Protein AF-A0A8R7P7R5-F1 (afdb_monomer)

pLDDT: mean 93.33, std 5.74, range [70.31, 97.75]

Solvent-accessible surface area (backbone atoms only — not comparable to full-atom values): 3997 Å² total; per-residue (Å²): 139,87,82,91,82,87,76,92,55,84,92,49,78,77,40,25,70,56,47,24,54,56,49,52,54,50,40,61,72,70,32,64,92,73,43,59,71,47,75,41,55,70,49,72,37,44,47,48,10,38,55,49,42,28,70,74,37,82,79,30,46,56,47,65,50,132

Sequence (66 aa):
MIFLKSVDAIASSKTGDFLSKLFSDVVRFVGVENVVHFVTDNASNMVLAGKKLEAEFPSLYWSPCA

Nearest PDB structures (foldseek):
  6cnl-assembly1_K  TM=6.825E-01  e=9.524E-01  Homo sapiens
  3eoz-assembly1_A  TM=6.127E-01  e=2.604E+00  Plasmodium falciparum 3D7
  5l7u-assembly1_B  TM=4.936E-01  e=1.628E+00  Phocaeicola vulgatus ATCC 8482
  3eoz-assembly1_B  TM=5.457E-01  e=3.641E+00  Plasmodium falciparum 3D7

Mean predicted aligned error: 3.28 Å

Radius of gyration: 11.5 Å; Cα contacts (8 Å, |Δi|>4): 74; chains: 1; bounding box: 26×25×30 Å

Secondary structure (DSSP, 8-state):
---------TTS---HHHHHHHHHHHHHHH-GGG--EEEE-S-HHHHHHHHHHHHH-TT-EEEE--

InterPro domains:
  IPR007021 Domain of unknown function DUF659 [PF04937] (1-66)

Structure (mmCIF, N/CA/C/O backbone):
data_AF-A0A8R7P7R5-F1
#
_entry.id   AF-A0A8R7P7R5-F1
#
loop_
_atom_site.group_PDB
_atom_site.id
_atom_site.type_symbol
_atom_site.label_atom_id
_atom_site.label_alt_id
_atom_site.label_comp_id
_atom_site.label_asym_id
_atom_site.label_entity_id
_atom_site.label_seq_id
_atom_site.pdbx_PDB_ins_code
_atom_site.Cartn_x
_atom_site.Cartn_y
_atom_site.Cartn_z
_atom_site.occupancy
_atom_site.B_iso_or_equiv
_atom_site.auth_seq_id
_atom_site.auth_comp_id
_atom_site.auth_asym_id
_atom_site.auth_atom_id
_atom_site.pdbx_PDB_model_num
ATOM 1 N N . MET A 1 1 ? -12.482 -18.520 -4.105 1.00 70.31 1 MET A N 1
ATOM 2 C CA . MET A 1 1 ? -11.557 -17.400 -4.374 1.00 70.31 1 MET A CA 1
ATOM 3 C C . MET A 1 1 ? -12.271 -16.428 -5.294 1.00 70.31 1 MET A C 1
ATOM 5 O O . MET A 1 1 ? -12.789 -16.880 -6.306 1.00 70.31 1 MET A O 1
ATOM 9 N N . ILE A 1 2 ? -12.381 -15.156 -4.911 1.00 89.25 2 ILE A N 1
ATOM 10 C CA . ILE A 1 2 ? -13.025 -14.119 -5.730 1.00 89.25 2 ILE A CA 1
ATOM 11 C C . ILE A 1 2 ? -11.920 -13.241 -6.303 1.00 89.25 2 ILE A C 1
ATOM 13 O O . ILE A 1 2 ? -11.012 -12.838 -5.581 1.00 89.25 2 ILE A O 1
ATOM 17 N N . PHE A 1 3 ? -11.993 -12.979 -7.602 1.00 90.88 3 PHE A N 1
ATOM 18 C CA . PHE A 1 3 ? -11.096 -12.067 -8.291 1.00 90.88 3 PHE A CA 1
ATOM 19 C C . PHE A 1 3 ? -11.821 -10.745 -8.544 1.00 90.88 3 PHE A C 1
ATOM 21 O O . PHE A 1 3 ? -12.924 -10.752 -9.084 1.00 90.88 3 PHE A O 1
ATOM 28 N N . LEU A 1 4 ? -11.207 -9.626 -8.152 1.00 91.25 4 LEU A N 1
ATOM 29 C CA . LEU A 1 4 ? -11.828 -8.305 -8.259 1.00 91.25 4 LEU A CA 1
ATOM 30 C C . LEU A 1 4 ? -11.611 -7.665 -9.638 1.00 91.25 4 LEU A C 1
ATOM 32 O O . LEU A 1 4 ? -12.563 -7.229 -10.278 1.00 91.25 4 LEU A O 1
ATOM 36 N N . LYS A 1 5 ? -10.348 -7.558 -10.071 1.00 89.69 5 LYS A N 1
ATOM 37 C CA . LYS A 1 5 ? -9.923 -6.775 -11.243 1.00 89.69 5 LYS A CA 1
ATOM 38 C C . LYS A 1 5 ? -8.467 -7.079 -11.613 1.00 89.69 5 LYS A C 1
ATOM 40 O O . LYS 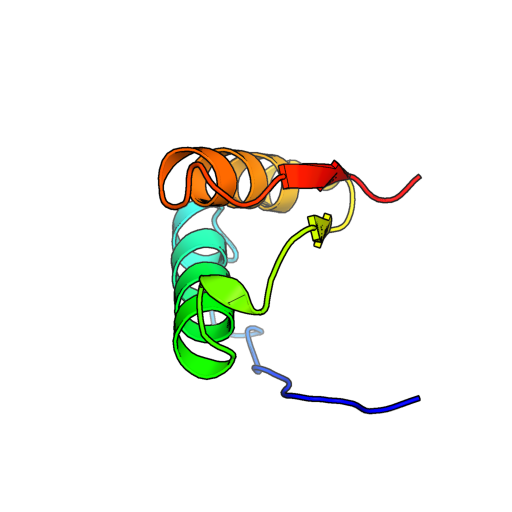A 1 5 ? -7.639 -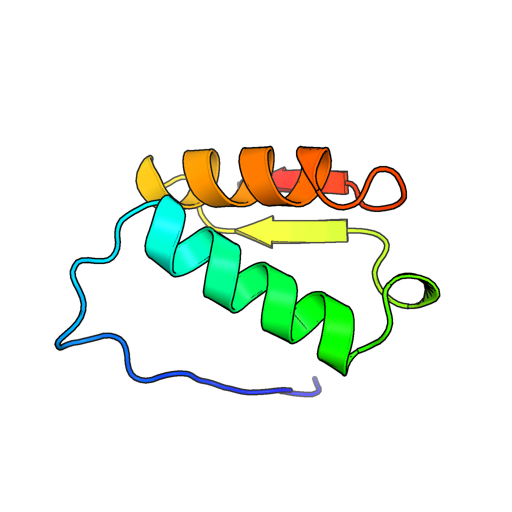7.284 -10.731 1.00 89.69 5 LYS A O 1
ATOM 45 N N . SER A 1 6 ? -8.142 -6.999 -12.907 1.00 91.94 6 SER A N 1
ATOM 46 C CA . SER A 1 6 ? -6.772 -6.880 -13.441 1.00 91.94 6 SER A CA 1
ATOM 47 C C . SER A 1 6 ? -6.622 -5.584 -14.225 1.00 91.94 6 SER A C 1
ATOM 49 O O . SER A 1 6 ? -7.584 -5.094 -14.814 1.00 91.94 6 SER A O 1
ATOM 51 N N . VAL A 1 7 ? -5.399 -5.066 -14.289 1.00 89.06 7 VAL A N 1
ATOM 52 C CA . VAL A 1 7 ? -5.027 -3.961 -15.177 1.00 89.06 7 VAL A CA 1
ATOM 53 C C . VAL A 1 7 ? -3.865 -4.406 -16.041 1.00 89.06 7 VAL A C 1
ATOM 55 O O . VAL A 1 7 ? -2.876 -4.924 -15.524 1.00 89.06 7 VAL A O 1
ATOM 58 N N . ASP A 1 8 ? -3.985 -4.192 -17.349 1.00 89.06 8 ASP A N 1
ATOM 59 C CA . ASP A 1 8 ? -2.844 -4.314 -18.243 1.00 89.06 8 ASP A CA 1
ATOM 60 C C . ASP A 1 8 ? -1.929 -3.099 -18.055 1.00 89.06 8 ASP A C 1
ATOM 62 O O . ASP A 1 8 ? -2.302 -1.957 -18.322 1.00 89.06 8 ASP A O 1
ATOM 66 N N . ALA A 1 9 ? -0.730 -3.363 -17.544 1.00 84.44 9 ALA A N 1
ATOM 67 C CA . ALA A 1 9 ? 0.284 -2.363 -17.242 1.00 84.4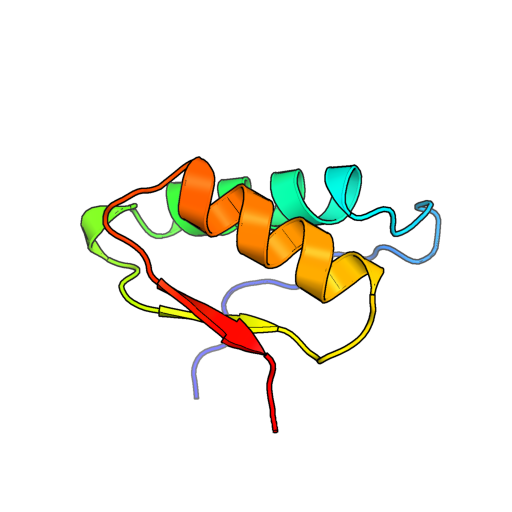4 9 ALA A CA 1
ATOM 68 C C . ALA A 1 9 ? 1.539 -2.525 -18.118 1.00 84.44 9 ALA A C 1
ATOM 70 O O . ALA A 1 9 ? 2.582 -1.957 -17.786 1.00 84.44 9 ALA A O 1
ATOM 71 N N . ILE A 1 10 ? 1.485 -3.307 -19.207 1.00 80.19 10 ILE A N 1
ATOM 72 C CA . ILE A 1 10 ? 2.651 -3.593 -20.064 1.00 80.19 10 ILE A CA 1
ATOM 73 C C . ILE A 1 10 ? 3.245 -2.307 -20.659 1.00 80.19 10 ILE A C 1
ATOM 75 O O . ILE A 1 10 ? 4.462 -2.148 -20.662 1.00 80.19 10 ILE A O 1
ATOM 79 N N . ALA A 1 11 ? 2.401 -1.369 -21.099 1.00 80.69 11 ALA A N 1
ATOM 80 C CA . ALA A 1 11 ? 2.836 -0.099 -21.688 1.00 80.69 11 ALA A CA 1
ATOM 81 C C . ALA A 1 11 ? 3.218 0.982 -20.655 1.00 80.69 11 ALA A C 1
ATOM 83 O O . ALA A 1 11 ? 3.718 2.042 -21.028 1.00 80.69 11 ALA A O 1
ATOM 84 N N . SER A 1 12 ? 2.968 0.748 -19.363 1.00 79.56 12 SER A N 1
ATOM 85 C CA . SER A 1 12 ? 3.256 1.725 -18.309 1.00 79.56 12 SER A CA 1
ATOM 86 C C . SER A 1 12 ? 4.684 1.582 -17.786 1.00 79.56 12 SER A C 1
ATOM 88 O O . SER A 1 12 ? 5.185 0.472 -17.587 1.00 79.56 12 SER A O 1
ATOM 90 N N . SER A 1 13 ? 5.329 2.707 -17.468 1.00 76.31 13 SER A N 1
ATOM 91 C CA . SER A 1 13 ? 6.449 2.669 -16.536 1.00 76.31 13 SER A CA 1
ATOM 92 C C . SER A 1 13 ? 5.869 2.322 -15.162 1.00 76.31 13 SER A C 1
ATOM 94 O O . SER A 1 13 ? 5.162 3.118 -14.549 1.00 76.31 13 SER A O 1
ATOM 96 N N . LYS A 1 14 ? 6.110 1.090 -14.698 1.00 83.62 14 LYS A N 1
ATOM 97 C CA . LYS A 1 14 ? 5.600 0.541 -13.426 1.00 83.62 14 LYS A CA 1
ATOM 98 C C . LYS A 1 14 ? 6.304 1.181 -12.222 1.00 83.62 14 LYS A C 1
ATOM 100 O O . LYS A 1 14 ? 6.919 0.497 -11.406 1.00 83.62 14 LYS A O 1
ATOM 105 N N . THR A 1 15 ? 6.289 2.507 -12.152 1.00 92.06 15 THR A N 1
ATOM 106 C CA . THR A 1 15 ? 6.863 3.291 -11.063 1.00 92.06 15 THR A CA 1
ATOM 107 C C . THR A 1 15 ? 6.022 3.110 -9.805 1.00 92.06 15 THR A C 1
ATOM 109 O O . THR A 1 15 ? 4.831 2.801 -9.878 1.00 92.06 15 THR A O 1
ATOM 112 N N . GLY A 1 16 ? 6.628 3.340 -8.638 1.00 91.06 16 GLY A N 1
ATOM 113 C CA . GLY A 1 16 ? 5.892 3.296 -7.373 1.00 91.06 16 GLY A CA 1
ATOM 114 C C . GLY A 1 16 ? 4.712 4.278 -7.333 1.00 91.06 16 GLY A C 1
ATOM 115 O O . GLY A 1 16 ? 3.693 3.967 -6.736 1.00 91.06 16 GLY A O 1
ATOM 116 N N . ASP A 1 17 ? 4.812 5.421 -8.021 1.00 93.00 17 ASP A N 1
ATOM 117 C CA . ASP A 1 17 ? 3.723 6.405 -8.134 1.00 93.00 17 ASP A CA 1
ATOM 118 C C . ASP A 1 17 ? 2.555 5.935 -9.000 1.00 93.00 17 ASP A C 1
ATOM 120 O O . ASP A 1 17 ? 1.394 6.189 -8.684 1.00 93.00 17 ASP A O 1
ATOM 124 N N . PHE A 1 18 ? 2.847 5.275 -10.122 1.00 93.25 18 PHE A N 1
ATOM 125 C CA . PHE A 1 18 ? 1.798 4.709 -10.966 1.00 93.25 18 PHE A CA 1
ATOM 126 C C . PHE A 1 18 ? 1.052 3.599 -10.218 1.00 93.25 18 PHE A C 1
ATOM 128 O O . PHE A 1 18 ? -0.178 3.566 -10.201 1.00 93.25 18 PHE A O 1
ATOM 135 N N . LEU A 1 19 ? 1.810 2.726 -9.553 1.00 95.00 19 LEU A N 1
ATOM 136 C CA . LEU A 1 19 ? 1.269 1.621 -8.772 1.00 95.00 19 LEU A CA 1
ATOM 137 C C . LEU A 1 19 ? 0.456 2.111 -7.572 1.00 95.00 19 LEU A C 1
ATOM 139 O O . LEU A 1 19 ? -0.640 1.603 -7.359 1.00 95.00 19 LEU A O 1
ATOM 143 N N . SER A 1 20 ? 0.928 3.126 -6.836 1.00 95.06 20 SER A N 1
ATOM 144 C CA . SER A 1 20 ? 0.177 3.659 -5.696 1.00 95.06 20 SER A CA 1
ATOM 145 C C . SER A 1 20 ? -1.179 4.202 -6.135 1.00 95.06 20 SER A C 1
ATOM 147 O O . SER A 1 20 ? -2.177 3.861 -5.519 1.00 95.06 20 SER A O 1
ATOM 149 N N . LYS A 1 21 ? -1.254 4.940 -7.254 1.00 95.06 21 LYS A N 1
ATOM 150 C CA . LYS A 1 21 ? -2.539 5.412 -7.806 1.00 95.06 21 LYS A CA 1
ATOM 151 C C . LYS A 1 21 ? -3.490 4.257 -8.112 1.00 95.06 21 LYS A C 1
ATOM 153 O O . LYS A 1 21 ? -4.652 4.303 -7.721 1.00 95.06 21 LYS A O 1
ATOM 158 N N . LEU A 1 22 ? -2.986 3.202 -8.758 1.00 94.75 22 LEU A N 1
ATOM 159 C CA . LEU A 1 22 ? -3.795 2.025 -9.065 1.00 94.75 22 LEU A CA 1
ATOM 160 C C . LEU A 1 22 ? -4.318 1.341 -7.793 1.00 94.75 22 LEU A C 1
ATOM 162 O O . LEU A 1 22 ? -5.469 0.906 -7.758 1.00 94.75 22 LEU A O 1
ATOM 166 N N . PHE A 1 23 ? -3.489 1.240 -6.757 1.00 95.56 23 PHE A N 1
ATOM 167 C CA . PHE A 1 23 ? -3.888 0.653 -5.481 1.00 95.56 23 PHE A CA 1
ATOM 168 C C . PHE A 1 23 ? -4.935 1.511 -4.773 1.00 95.56 23 PHE A C 1
ATOM 170 O O . PHE A 1 23 ? -5.946 0.980 -4.315 1.00 95.56 23 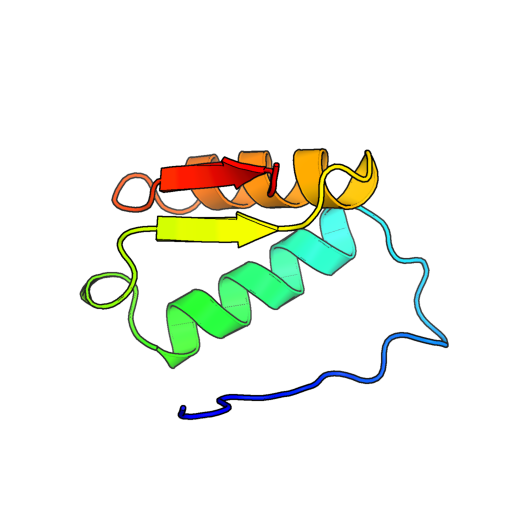PHE A O 1
ATOM 177 N N . SER A 1 24 ? -4.757 2.831 -4.757 1.00 96.75 24 SER A N 1
ATOM 178 C CA . SER A 1 24 ? -5.710 3.748 -4.138 1.00 96.75 24 SER A CA 1
ATOM 179 C C . SER A 1 24 ? -7.069 3.733 -4.847 1.00 96.75 24 SER A C 1
ATOM 181 O O . SER A 1 24 ? -8.103 3.833 -4.185 1.00 96.75 24 SER A O 1
ATOM 183 N N . ASP A 1 25 ? -7.102 3.534 -6.168 1.00 96.38 25 ASP A N 1
ATOM 184 C CA . ASP A 1 25 ? -8.350 3.324 -6.914 1.00 96.38 25 ASP A CA 1
ATOM 185 C C . ASP A 1 25 ? -9.062 2.031 -6.492 1.00 96.38 25 ASP A C 1
ATOM 187 O O . ASP A 1 25 ? -10.287 2.006 -6.375 1.00 96.38 25 ASP A O 1
ATOM 191 N N . VAL A 1 26 ? -8.310 0.953 -6.239 1.00 95.31 26 VAL A N 1
ATOM 192 C CA . VAL A 1 26 ? -8.873 -0.315 -5.747 1.00 95.31 26 VAL A CA 1
ATOM 193 C C . VAL A 1 26 ? -9.444 -0.149 -4.340 1.00 95.31 26 VAL A C 1
ATOM 195 O O . VAL A 1 26 ? -10.570 -0.577 -4.102 1.00 95.31 26 VAL A O 1
ATOM 198 N N . VAL A 1 27 ? -8.720 0.507 -3.427 1.00 96.62 27 VAL A N 1
ATOM 199 C CA . VAL A 1 27 ? -9.201 0.760 -2.057 1.00 96.62 27 VAL A CA 1
ATOM 200 C C . VAL A 1 27 ? -10.488 1.587 -2.077 1.00 96.62 27 VAL A C 1
ATOM 202 O O . VAL A 1 27 ? -11.461 1.226 -1.424 1.00 96.62 27 VAL A O 1
ATOM 205 N N . ARG A 1 28 ? -10.544 2.653 -2.884 1.00 96.56 28 ARG A N 1
ATOM 206 C CA . ARG A 1 28 ? -11.756 3.477 -3.035 1.00 96.56 28 ARG A CA 1
ATOM 207 C C . ARG A 1 28 ? -12.925 2.717 -3.654 1.00 96.56 28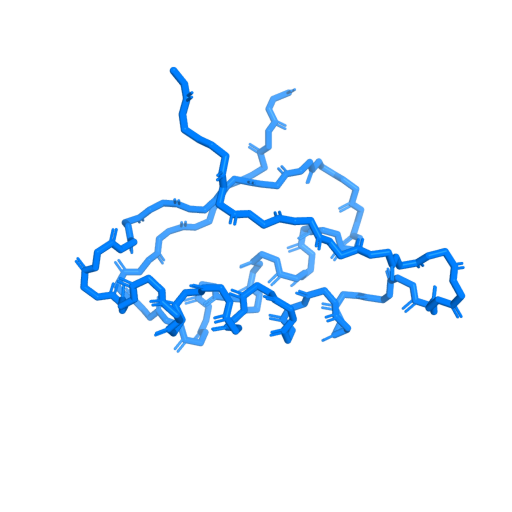 ARG A C 1
ATOM 209 O O . ARG A 1 28 ? -14.061 2.948 -3.263 1.00 96.56 28 ARG A O 1
ATOM 216 N N . PHE A 1 29 ? -12.652 1.826 -4.606 1.00 95.94 29 PHE A N 1
ATOM 217 C CA . PHE A 1 29 ? -13.678 0.996 -5.235 1.00 95.94 29 PHE A CA 1
ATOM 218 C C . PHE A 1 29 ? -14.289 -0.016 -4.258 1.00 95.94 29 PHE A C 1
ATOM 220 O O . PHE A 1 29 ? -15.498 -0.223 -4.268 1.00 95.94 29 PHE A O 1
ATOM 227 N N . VAL A 1 30 ? -13.460 -0.639 -3.415 1.00 95.38 30 VAL A N 1
ATOM 228 C CA . VAL A 1 30 ? -13.914 -1.589 -2.386 1.00 95.38 30 VAL A CA 1
ATOM 229 C C . VAL A 1 30 ? -14.547 -0.865 -1.187 1.00 95.38 30 VAL A C 1
ATOM 231 O O . VAL A 1 30 ? -15.403 -1.430 -0.512 1.00 95.38 30 VAL A O 1
ATOM 234 N N . GLY A 1 31 ? -14.169 0.392 -0.950 1.00 96.50 31 GLY A N 1
ATOM 235 C CA . GLY A 1 31 ? -14.507 1.162 0.245 1.00 96.50 31 GLY A CA 1
ATOM 236 C C . GLY A 1 31 ? -13.372 1.071 1.262 1.00 96.50 31 GLY A C 1
ATOM 237 O O . GLY A 1 31 ? -12.891 -0.019 1.573 1.00 96.50 31 GLY A O 1
ATOM 238 N N . VAL A 1 32 ? -12.921 2.219 1.770 1.00 96.06 32 VAL A N 1
ATOM 239 C CA . VAL A 1 32 ? -11.755 2.310 2.670 1.00 96.06 32 VAL A CA 1
ATOM 240 C C . VAL A 1 32 ? -11.992 1.508 3.952 1.00 96.06 32 VAL A C 1
ATOM 242 O O . VAL A 1 32 ? -11.089 0.850 4.456 1.00 96.06 32 VAL A O 1
ATOM 245 N N . GLU A 1 33 ? -13.227 1.504 4.445 1.00 96.38 33 GLU A N 1
ATOM 246 C CA . GLU A 1 33 ? -13.680 0.753 5.613 1.00 96.38 33 GLU A CA 1
ATOM 247 C C . GLU A 1 33 ? -13.666 -0.771 5.419 1.00 96.3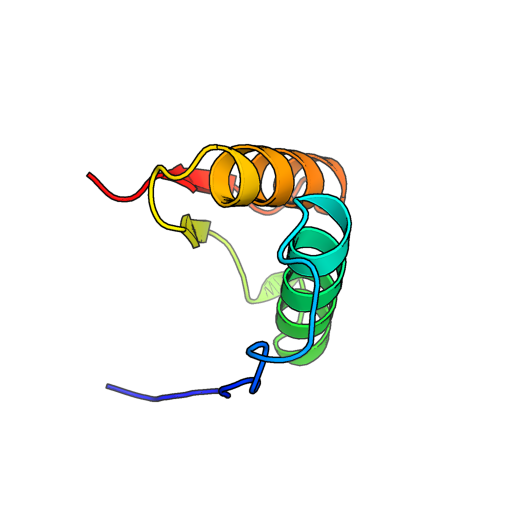8 33 GLU A C 1
ATOM 249 O O . GLU A 1 33 ? -13.658 -1.518 6.396 1.00 96.38 33 GLU A O 1
ATOM 254 N N . ASN A 1 34 ? -13.635 -1.235 4.168 1.00 96.25 34 ASN A N 1
ATOM 255 C CA . ASN A 1 34 ? -13.681 -2.651 3.810 1.00 96.25 34 ASN A CA 1
ATOM 256 C C . ASN A 1 34 ? -12.287 -3.232 3.519 1.00 96.25 34 ASN A C 1
ATOM 258 O O . ASN A 1 34 ? -12.170 -4.429 3.244 1.00 96.25 34 ASN A O 1
ATOM 262 N N . VAL A 1 35 ? -11.224 -2.418 3.577 1.00 96.38 35 VAL A N 1
ATOM 263 C CA . VAL A 1 35 ? -9.842 -2.857 3.335 1.00 96.38 35 VAL A CA 1
ATOM 264 C C . VAL A 1 35 ? -8.986 -2.630 4.576 1.00 96.38 35 VAL A C 1
ATOM 266 O O . VAL A 1 35 ? -8.623 -1.507 4.903 1.00 96.38 35 VAL A O 1
ATOM 269 N N . VAL A 1 36 ? -8.615 -3.725 5.241 1.00 96.25 36 VAL A N 1
ATOM 270 C CA . VAL A 1 36 ? -7.785 -3.689 6.460 1.00 96.25 36 VAL A CA 1
ATOM 271 C C . VAL A 1 36 ? -6.301 -3.900 6.151 1.00 96.25 36 VAL A C 1
ATOM 273 O O . VAL A 1 36 ? -5.435 -3.323 6.805 1.00 96.25 36 VAL A O 1
ATOM 276 N N . HIS A 1 37 ? -5.987 -4.728 5.152 1.00 97.12 37 HIS A N 1
ATOM 277 C CA . HIS A 1 37 ? -4.617 -5.140 4.854 1.00 97.12 37 HIS A CA 1
ATOM 278 C C . HIS A 1 37 ? -4.390 -5.246 3.349 1.00 97.12 37 HIS A C 1
ATOM 280 O O . HIS A 1 37 ? -5.192 -5.847 2.634 1.00 97.12 37 HIS A O 1
ATOM 286 N N . PHE A 1 38 ? -3.287 -4.668 2.879 1.00 96.38 38 PHE A N 1
ATOM 287 C CA . PHE A 1 38 ? -2.861 -4.716 1.487 1.00 96.38 38 PHE A CA 1
ATOM 288 C C . PHE A 1 38 ? -1.507 -5.418 1.377 1.00 96.38 38 PHE A C 1
ATOM 290 O O . PHE A 1 38 ? -0.537 -5.022 2.026 1.00 96.38 38 PHE A O 1
ATOM 297 N N . VAL A 1 39 ? -1.431 -6.446 0.531 1.00 96.94 39 VAL A N 1
ATOM 298 C CA . VAL A 1 39 ? -0.208 -7.232 0.318 1.00 96.94 39 VAL A CA 1
ATOM 299 C C . VAL A 1 39 ? 0.257 -7.074 -1.122 1.00 96.94 39 VAL A C 1
ATOM 301 O O . VAL A 1 39 ? -0.512 -7.276 -2.060 1.00 96.94 39 VAL A O 1
ATOM 304 N N . THR A 1 40 ? 1.528 -6.727 -1.297 1.00 96.50 40 THR A N 1
ATOM 305 C CA . THR A 1 40 ? 2.200 -6.650 -2.605 1.00 96.50 40 THR A CA 1
ATOM 306 C C . THR A 1 40 ? 3.446 -7.519 -2.594 1.00 96.50 40 THR A C 1
ATOM 308 O O . THR A 1 40 ? 3.916 -7.885 -1.526 1.00 96.50 40 THR A O 1
ATOM 311 N N . ASP A 1 41 ? 4.044 -7.821 -3.745 1.00 95.56 41 ASP A N 1
ATOM 312 C CA . ASP A 1 41 ? 5.373 -8.444 -3.751 1.00 95.56 41 ASP A CA 1
ATOM 313 C C . ASP A 1 41 ? 6.466 -7.502 -3.179 1.00 95.56 41 ASP A C 1
ATOM 315 O O . ASP A 1 41 ? 6.216 -6.328 -2.878 1.00 95.56 41 ASP A O 1
ATOM 319 N N . ASN A 1 42 ? 7.676 -8.041 -2.988 1.00 95.25 42 ASN A N 1
ATOM 320 C CA . ASN A 1 42 ? 8.818 -7.338 -2.390 1.00 95.25 42 ASN A CA 1
ATOM 321 C C . ASN A 1 42 ? 9.659 -6.530 -3.407 1.00 95.25 42 ASN A C 1
ATOM 323 O O . ASN A 1 42 ? 10.758 -6.073 -3.083 1.00 95.25 42 ASN A O 1
ATOM 327 N N . ALA A 1 43 ? 9.198 -6.350 -4.651 1.00 95.12 43 ALA A N 1
ATOM 328 C CA . ALA A 1 43 ? 9.901 -5.502 -5.608 1.00 95.12 43 ALA A CA 1
ATOM 329 C C . ALA A 1 43 ? 9.933 -4.045 -5.118 1.00 95.12 43 ALA A C 1
ATOM 331 O O . ALA A 1 43 ? 8.992 -3.542 -4.503 1.00 95.12 43 ALA A O 1
ATOM 332 N N . SER A 1 44 ? 11.023 -3.328 -5.400 1.00 94.94 44 SER A N 1
ATOM 333 C CA . SER A 1 44 ? 11.270 -1.992 -4.833 1.00 94.94 44 SER A CA 1
ATOM 334 C C . SER A 1 44 ? 10.179 -0.968 -5.170 1.00 94.94 44 SER A C 1
ATOM 336 O O . SER A 1 44 ? 9.825 -0.135 -4.336 1.00 94.94 44 SER A O 1
ATOM 338 N N . ASN A 1 45 ? 9.610 -1.042 -6.371 1.00 94.94 45 ASN A N 1
ATOM 339 C CA . ASN A 1 45 ? 8.489 -0.214 -6.809 1.00 94.94 45 ASN A CA 1
ATOM 340 C C . ASN A 1 45 ? 7.177 -0.559 -6.084 1.00 94.94 45 ASN A C 1
ATOM 342 O O . ASN A 1 45 ? 6.429 0.358 -5.748 1.00 94.94 45 ASN A O 1
ATOM 346 N N . MET A 1 46 ? 6.928 -1.840 -5.804 1.00 95.69 46 MET A N 1
ATOM 347 C CA . MET A 1 46 ? 5.769 -2.309 -5.036 1.00 95.69 46 MET A CA 1
ATOM 348 C C . MET A 1 46 ? 5.868 -1.896 -3.569 1.00 95.69 46 MET A C 1
ATOM 350 O O . MET A 1 46 ? 4.908 -1.364 -3.021 1.00 95.69 46 MET A O 1
ATOM 354 N N . VAL A 1 47 ? 7.055 -2.020 -2.970 1.00 96.25 47 VAL A N 1
ATOM 355 C CA . VAL A 1 47 ? 7.335 -1.540 -1.609 1.00 96.25 47 VAL A CA 1
ATOM 356 C C . VAL A 1 47 ? 7.096 -0.036 -1.485 1.00 96.25 47 VAL A C 1
ATOM 358 O O . VAL A 1 47 ? 6.476 0.424 -0.527 1.00 96.25 47 VAL A O 1
ATOM 361 N N . LEU A 1 48 ? 7.563 0.751 -2.457 1.00 96.81 48 LEU A N 1
ATOM 362 C CA . LEU A 1 48 ? 7.356 2.200 -2.464 1.00 96.81 48 LEU A CA 1
ATOM 363 C C . LEU A 1 48 ? 5.861 2.540 -2.592 1.00 96.81 48 LEU A C 1
ATOM 365 O O . LEU A 1 48 ? 5.357 3.390 -1.858 1.00 96.81 48 LEU A O 1
ATOM 369 N N . ALA A 1 49 ? 5.146 1.850 -3.483 1.00 96.81 49 ALA A N 1
ATOM 370 C CA . ALA A 1 49 ? 3.713 2.035 -3.681 1.00 96.81 49 ALA A CA 1
ATOM 371 C C . ALA A 1 49 ? 2.887 1.659 -2.442 1.00 96.81 49 ALA A C 1
ATOM 373 O O . ALA A 1 49 ? 2.006 2.417 -2.046 1.00 96.81 49 ALA A O 1
ATOM 374 N N . GLY A 1 50 ? 3.204 0.533 -1.803 1.00 97.06 50 GLY A N 1
ATOM 375 C CA . GLY A 1 50 ? 2.541 0.063 -0.591 1.00 97.06 50 GLY A CA 1
ATOM 376 C C . GLY A 1 50 ? 2.709 1.008 0.595 1.00 97.06 50 GLY A C 1
ATOM 377 O O . GLY A 1 50 ? 1.728 1.381 1.230 1.00 97.06 50 GLY A O 1
ATOM 378 N N . LYS A 1 51 ? 3.931 1.507 0.826 1.00 96.94 51 LYS A N 1
ATOM 379 C CA . LYS A 1 51 ? 4.187 2.531 1.854 1.00 96.94 51 LYS A CA 1
ATOM 380 C C . LYS A 1 51 ? 3.428 3.833 1.596 1.00 96.94 51 LYS A C 1
ATOM 382 O O . LYS A 1 51 ? 2.960 4.471 2.533 1.00 96.94 51 LYS A O 1
ATOM 387 N N . LYS A 1 52 ? 3.307 4.246 0.329 1.00 97.50 52 LYS A N 1
ATOM 388 C CA . LYS A 1 52 ? 2.498 5.418 -0.043 1.00 97.50 52 LYS A CA 1
ATOM 389 C C . LYS A 1 52 ? 1.014 5.187 0.220 1.00 97.50 52 LYS A C 1
ATOM 391 O O . LYS A 1 52 ? 0.352 6.098 0.700 1.00 97.50 52 LYS A O 1
ATOM 396 N N . LEU A 1 53 ? 0.519 3.984 -0.061 1.00 97.50 53 LEU A N 1
ATOM 397 C CA . LEU A 1 53 ? -0.870 3.610 0.182 1.00 97.50 53 LEU A CA 1
ATOM 398 C C . LEU A 1 53 ? -1.216 3.651 1.676 1.00 97.50 53 LEU A C 1
ATOM 400 O O . LEU A 1 53 ? -2.220 4.246 2.050 1.00 97.50 53 LEU A O 1
ATOM 404 N N . GLU A 1 54 ? -0.364 3.075 2.526 1.00 96.94 54 GLU A N 1
ATOM 405 C CA . GLU A 1 54 ? -0.519 3.107 3.989 1.00 96.94 54 GLU A CA 1
ATOM 406 C C . GLU A 1 54 ? -0.488 4.546 4.540 1.00 96.94 54 GLU A C 1
ATOM 408 O O . GLU A 1 54 ? -1.264 4.895 5.425 1.00 96.94 54 GLU A O 1
ATOM 413 N N . ALA A 1 55 ? 0.342 5.426 3.965 1.00 97.44 55 ALA A N 1
ATOM 414 C CA . ALA A 1 55 ? 0.347 6.847 4.317 1.00 97.44 55 ALA A CA 1
ATOM 415 C C . ALA A 1 55 ? -0.919 7.600 3.852 1.00 97.44 55 ALA A C 1
ATOM 417 O O . ALA A 1 55 ? -1.337 8.555 4.505 1.00 97.44 55 ALA A O 1
ATOM 418 N N . GLU A 1 56 ? -1.518 7.201 2.724 1.00 97.75 56 GLU A N 1
ATOM 419 C CA . GLU A 1 56 ? -2.751 7.794 2.185 1.00 97.75 56 GLU A CA 1
ATOM 420 C C . GLU A 1 56 ? -4.001 7.342 2.958 1.00 97.75 56 GLU A C 1
ATOM 422 O O . GLU A 1 56 ? -4.928 8.132 3.140 1.00 97.75 56 GLU A O 1
ATOM 427 N N . PHE A 1 57 ? -4.018 6.097 3.444 1.00 97.31 57 PHE A N 1
ATOM 428 C CA . PHE A 1 57 ? -5.143 5.495 4.162 1.00 97.31 57 PHE A CA 1
ATOM 429 C C . PHE A 1 57 ? -4.708 4.978 5.543 1.00 97.31 57 PHE A C 1
ATOM 431 O O . PHE A 1 57 ? -4.425 3.791 5.685 1.00 97.31 57 PHE A O 1
ATOM 438 N N . PRO A 1 58 ? -4.726 5.820 6.597 1.00 95.38 58 PRO A N 1
ATOM 439 C CA . PRO A 1 58 ? -4.240 5.441 7.931 1.00 95.38 58 PRO A CA 1
ATOM 440 C C . PRO A 1 58 ? -4.989 4.283 8.616 1.00 95.38 58 PRO A C 1
ATOM 442 O O . PRO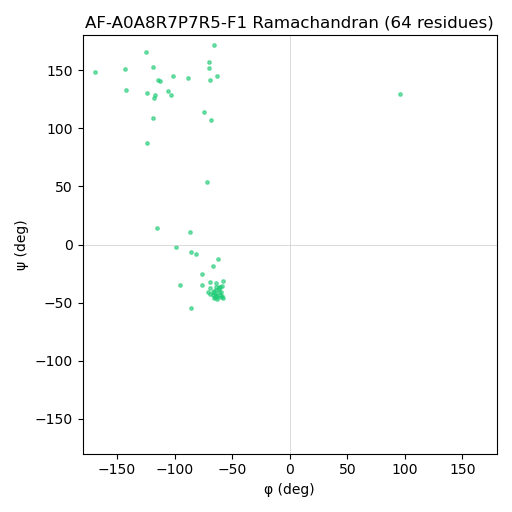 A 1 58 ? -4.541 3.793 9.648 1.00 95.38 58 PRO A O 1
ATOM 445 N N . SER A 1 59 ? -6.149 3.874 8.093 1.00 95.19 59 SER A N 1
ATOM 446 C CA . SER A 1 59 ? -6.928 2.725 8.577 1.00 95.19 59 SER A CA 1
ATOM 447 C C . SER A 1 59 ? -6.494 1.384 7.973 1.00 95.19 59 SER A C 1
ATOM 449 O O . SER A 1 59 ? -7.018 0.347 8.374 1.00 95.19 59 SER A O 1
ATOM 451 N N . LEU A 1 60 ? -5.584 1.402 6.997 1.00 96.06 60 LEU A N 1
ATOM 452 C CA . LEU A 1 60 ? -5.098 0.245 6.256 1.00 96.06 60 LEU A CA 1
ATOM 453 C C . LEU A 1 60 ? -3.630 -0.003 6.593 1.00 96.06 60 LEU A C 1
ATOM 455 O O . LEU A 1 60 ? -2.842 0.934 6.661 1.00 96.06 60 LEU A O 1
ATOM 459 N N . TYR A 1 61 ? -3.255 -1.274 6.722 1.00 97.06 61 TYR A N 1
ATOM 460 C CA . TYR A 1 61 ? -1.860 -1.691 6.856 1.00 97.06 61 TYR A CA 1
ATOM 461 C C . TYR A 1 61 ? -1.319 -2.236 5.538 1.00 97.06 61 TYR A C 1
ATOM 463 O O . TYR A 1 61 ? -2.038 -2.924 4.803 1.00 97.06 61 TYR A O 1
ATOM 471 N N . TRP A 1 62 ? -0.042 -1.992 5.252 1.00 97.69 62 TRP A N 1
ATOM 472 C CA . TRP A 1 62 ? 0.654 -2.617 4.126 1.00 97.69 62 TRP A CA 1
ATOM 473 C C . TRP A 1 62 ? 1.769 -3.554 4.604 1.00 97.69 62 TRP A C 1
ATOM 475 O O . TRP A 1 62 ? 2.504 -3.255 5.542 1.00 97.69 62 TRP A O 1
ATOM 485 N N . SER A 1 63 ? 1.940 -4.689 3.920 1.00 97.44 63 SER A N 1
ATOM 486 C CA . SER A 1 63 ? 3.122 -5.537 4.098 1.00 97.44 63 SER A CA 1
ATOM 487 C C . SER A 1 63 ? 3.584 -6.164 2.780 1.00 97.44 63 SER A C 1
ATOM 489 O O . SER A 1 63 ? 2.757 -6.454 1.909 1.00 97.44 63 SER A O 1
ATOM 491 N N . PRO A 1 64 ? 4.890 -6.444 2.622 1.00 96.44 64 PRO A N 1
ATOM 492 C CA . PRO A 1 64 ? 5.362 -7.245 1.505 1.00 96.44 64 PRO A CA 1
ATOM 493 C C . PRO A 1 64 ? 4.919 -8.707 1.666 1.00 96.44 64 PRO A C 1
ATOM 495 O O . PRO A 1 64 ? 4.738 -9.209 2.777 1.00 96.44 64 PRO A O 1
ATOM 498 N N . CYS A 1 65 ? 4.758 -9.389 0.540 1.00 94.88 65 CYS A N 1
ATOM 499 C CA . CY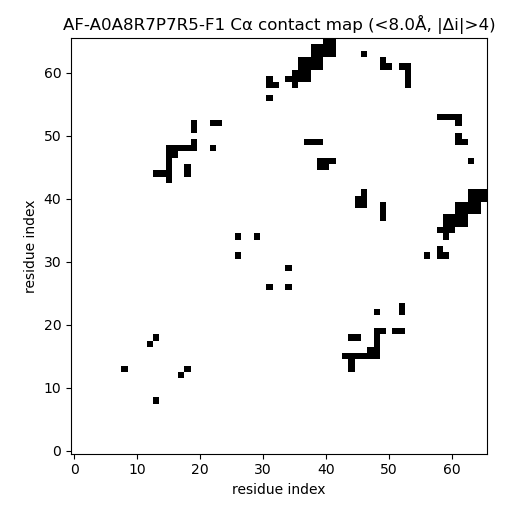S A 1 65 ? 4.644 -10.836 0.462 1.00 94.88 65 CYS A CA 1
ATOM 500 C C . CYS A 1 65 ? 6.001 -11.459 0.822 1.00 94.88 65 CYS A C 1
ATOM 502 O O . CYS A 1 65 ? 7.041 -10.897 0.464 1.00 94.88 65 CYS A O 1
ATOM 504 N N . ALA A 1 66 ? 5.966 -12.581 1.546 1.00 81.38 66 ALA A N 1
ATOM 505 C CA . ALA A 1 66 ? 7.152 -13.310 1.998 1.00 81.38 66 ALA A CA 1
ATOM 506 C C . ALA A 1 66 ? 7.958 -13.914 0.838 1.00 81.38 66 ALA A C 1
AT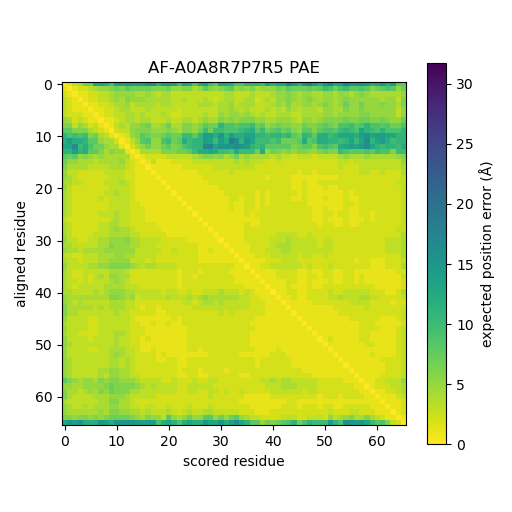OM 508 O O . ALA A 1 66 ? 7.334 -14.324 -0.170 1.00 81.38 66 ALA A O 1
#

Foldseek 3Di:
DDDDDDDDCVVPPLALVVLLVVVVVVCVVCDVVNAAEDEDAPPPSRVSSQVVNCVVRVNHHYDYDD

Organism: Triticum urartu (NCBI:txid4572)